Protein AF-A0A412RR37-F1 (afdb_monomer)

Sequence (160 aa):
MDLGYYVLYLHHGFGNKRIVRLERTINEYLERAQDENEMKTETLAELLKVRYGIDAQKEINLIPMQQLIRIYQRNNPLTINDTRQLLNDTAYSYTVLACTALKLMFKLSVKEIKEFIAEFRDLIDTLYKFNQFGLTLPKVAQCLADEVNYVDERYIKVID

Solvent-accessible surface area (backbone atoms only — not comparable to full-atom values): 8995 Å² total; per-residue (Å²): 114,70,66,55,55,49,43,36,34,77,76,66,71,41,45,37,75,54,47,56,49,49,52,51,51,40,48,54,39,54,52,35,33,71,76,66,73,39,70,35,65,68,59,47,37,48,48,33,32,76,77,59,72,42,54,56,69,65,56,51,71,70,43,67,57,73,59,54,38,61,62,53,50,76,82,41,94,61,52,76,65,59,41,45,50,54,50,51,55,50,52,46,49,49,50,34,42,50,52,47,42,40,42,73,74,69,58,48,51,67,65,58,51,52,48,52,56,50,52,45,44,50,49,55,55,50,37,51,77,66,72,36,48,84,62,43,54,58,50,50,51,48,47,35,34,72,77,30,70,41,79,58,77,83,58,59,75,74,78,113

Mean predicted aligned error: 6.24 Å

Foldseek 3Di:
DLLLVLLCVPPVVDFQVNSVVLVVQLVVLVVCCPPVVPNPLVVLQCCCCVVPVDNLLVLLVLAPLVLVLVLVVVPDPDDSVVSSVVVSVVSSSCLSSSLSCCCPPVVDHSVVSVVSSVVSSVVSVVCSVVVCSVVVVVVSQVCCCPVRVDHDPVCVVVVD

Structure (mmCIF, N/CA/C/O backbone):
data_AF-A0A412RR37-F1
#
_entry.id   AF-A0A412RR37-F1
#
loop_
_atom_site.group_PDB
_atom_site.id
_atom_site.type_symbol
_atom_site.label_atom_id
_atom_site.label_alt_id
_atom_site.label_comp_id
_atom_site.label_asym_id
_atom_site.label_entity_id
_atom_site.label_seq_id
_atom_site.pdbx_PDB_ins_code
_atom_site.Cartn_x
_atom_site.Cartn_y
_atom_site.Cartn_z
_atom_site.occupancy
_atom_site.B_iso_or_equiv
_atom_site.auth_seq_id
_atom_site.auth_comp_id
_atom_site.auth_asym_id
_atom_site.auth_atom_id
_atom_site.pdbx_PDB_model_num
ATOM 1 N N . MET A 1 1 ? 2.622 3.853 -5.100 1.00 62.25 1 MET A N 1
ATOM 2 C CA . MET A 1 1 ? 3.331 2.622 -5.507 1.00 62.25 1 MET A CA 1
ATOM 3 C C . MET A 1 1 ? 2.370 1.821 -6.364 1.00 62.25 1 MET A C 1
ATOM 5 O O . MET A 1 1 ? 1.377 1.328 -5.847 1.00 62.25 1 MET A O 1
ATOM 9 N N . ASP A 1 2 ? 2.619 1.753 -7.664 1.00 77.19 2 ASP A N 1
ATOM 10 C CA . ASP A 1 2 ? 1.606 1.378 -8.667 1.00 77.19 2 ASP A CA 1
ATOM 11 C C . ASP A 1 2 ? 1.163 -0.090 -8.569 1.00 77.19 2 ASP A C 1
ATOM 13 O O . ASP A 1 2 ? 0.017 -0.434 -8.848 1.00 77.19 2 ASP A O 1
ATOM 17 N N . LEU A 1 3 ? 2.034 -0.943 -8.024 1.00 85.44 3 LEU A N 1
ATOM 18 C CA . LEU A 1 3 ? 1.714 -2.328 -7.672 1.00 85.44 3 LEU A CA 1
ATOM 19 C C . LEU A 1 3 ? 0.558 -2.441 -6.663 1.00 85.44 3 LEU A C 1
ATOM 21 O O . LEU A 1 3 ? -0.251 -3.355 -6.771 1.00 85.44 3 LEU A O 1
ATOM 25 N N . GLY A 1 4 ? 0.444 -1.516 -5.703 1.00 89.50 4 GLY A N 1
ATOM 26 C CA . GLY A 1 4 ? -0.662 -1.530 -4.740 1.00 89.50 4 GLY A CA 1
ATOM 27 C C . GLY A 1 4 ? -2.001 -1.189 -5.395 1.00 89.50 4 GLY A C 1
ATOM 28 O O . GLY A 1 4 ? -3.012 -1.827 -5.112 1.00 89.50 4 GLY A O 1
ATOM 29 N N . TYR A 1 5 ? -2.010 -0.243 -6.336 1.00 92.12 5 TYR A N 1
ATOM 30 C CA . TYR A 1 5 ? -3.209 0.075 -7.117 1.00 92.12 5 TYR A CA 1
ATOM 31 C C . TYR A 1 5 ? -3.632 -1.090 -8.010 1.00 92.12 5 TYR A C 1
ATOM 33 O O . TYR A 1 5 ? -4.822 -1.375 -8.120 1.00 92.12 5 TYR A O 1
ATOM 41 N N . TYR A 1 6 ? -2.664 -1.815 -8.569 1.00 90.94 6 TYR A N 1
ATOM 42 C CA . TYR A 1 6 ? -2.923 -3.022 -9.345 1.00 90.94 6 TYR A CA 1
ATOM 43 C C . TYR A 1 6 ? -3.561 -4.144 -8.517 1.00 90.94 6 TYR A C 1
ATOM 45 O O . TYR A 1 6 ? -4.545 -4.734 -8.955 1.00 90.94 6 TYR A O 1
ATOM 53 N N . VAL A 1 7 ? -3.077 -4.393 -7.295 1.00 93.69 7 VAL A N 1
ATOM 54 C CA . VAL A 1 7 ? -3.705 -5.359 -6.370 1.00 93.69 7 VAL A CA 1
ATOM 55 C C . VAL A 1 7 ? -5.142 -4.948 -6.049 1.00 93.69 7 VAL A C 1
ATOM 57 O O . VAL A 1 7 ? -6.059 -5.758 -6.149 1.00 93.69 7 VAL A O 1
ATOM 60 N N . LEU A 1 8 ? -5.367 -3.671 -5.727 1.00 95.00 8 LEU A N 1
ATOM 61 C CA . LEU A 1 8 ? -6.707 -3.157 -5.438 1.00 95.00 8 LEU A CA 1
ATOM 62 C C . LEU A 1 8 ? -7.658 -3.294 -6.632 1.00 95.00 8 LEU A C 1
ATOM 64 O O . LEU A 1 8 ? -8.840 -3.597 -6.445 1.00 95.00 8 LEU A O 1
ATOM 68 N N . TYR A 1 9 ? -7.157 -3.078 -7.847 1.00 93.69 9 TYR A N 1
ATOM 69 C CA . TYR A 1 9 ? -7.915 -3.303 -9.069 1.00 93.69 9 TYR A CA 1
ATOM 70 C C . TYR A 1 9 ? -8.304 -4.779 -9.215 1.00 93.69 9 TYR A C 1
ATOM 72 O O . TYR A 1 9 ? -9.495 -5.088 -9.288 1.00 93.69 9 TYR A O 1
ATOM 80 N N . LEU A 1 10 ? -7.318 -5.679 -9.194 1.00 92.31 10 LEU A N 1
ATOM 81 C CA . LEU A 1 10 ? -7.520 -7.103 -9.458 1.00 92.31 10 LEU A CA 1
ATOM 82 C C . LEU A 1 10 ? -8.369 -7.810 -8.398 1.00 92.31 10 LEU A C 1
ATOM 84 O O . LEU A 1 10 ? -9.214 -8.635 -8.742 1.00 92.31 10 LEU A O 1
ATOM 88 N N . HIS A 1 11 ? -8.136 -7.509 -7.122 1.00 93.56 11 HIS A N 1
ATOM 89 C CA . HIS A 1 11 ? -8.638 -8.327 -6.015 1.00 93.56 11 HIS A CA 1
ATOM 90 C C . HIS A 1 11 ? -9.702 -7.628 -5.166 1.00 93.56 11 HIS A C 1
ATOM 92 O O . HIS A 1 11 ? -10.503 -8.291 -4.512 1.00 93.56 11 HIS A O 1
ATOM 98 N N . HIS A 1 12 ? -9.784 -6.295 -5.225 1.00 93.88 12 HIS A N 1
ATOM 99 C CA . HIS A 1 12 ? -10.710 -5.513 -4.397 1.00 93.88 12 HIS A CA 1
ATOM 100 C C . HIS A 1 12 ? -11.728 -4.689 -5.205 1.00 93.88 12 HIS A C 1
ATOM 102 O O . HIS A 1 12 ? -12.509 -3.922 -4.631 1.00 93.88 12 HIS A O 1
ATOM 108 N N . GLY A 1 13 ? -11.746 -4.827 -6.536 1.00 91.38 13 GLY A N 1
ATOM 109 C CA . GLY A 1 13 ? -12.718 -4.165 -7.410 1.00 91.38 13 GLY A CA 1
ATOM 110 C C . GLY A 1 13 ? -12.573 -2.640 -7.453 1.00 91.38 13 GLY A C 1
ATOM 111 O O . GLY A 1 13 ? -13.558 -1.913 -7.633 1.00 91.38 13 GLY A O 1
ATOM 112 N N . PHE A 1 14 ? -11.364 -2.118 -7.234 1.00 94.19 14 PHE A N 1
ATOM 113 C CA . PHE A 1 14 ? -11.099 -0.689 -7.372 1.00 94.19 14 PHE A CA 1
ATOM 114 C C . PHE A 1 14 ? -10.989 -0.316 -8.854 1.00 94.19 14 PHE A C 1
ATOM 116 O O . PHE A 1 14 ? -9.971 -0.548 -9.491 1.00 94.19 14 PHE A O 1
ATOM 123 N N . GLY A 1 15 ? -12.033 0.313 -9.396 1.00 91.31 15 GLY A N 1
ATOM 124 C CA . GLY A 1 15 ? -11.955 1.006 -10.688 1.00 91.31 15 GLY A CA 1
ATOM 125 C C . GLY A 1 15 ? -11.362 2.418 -10.572 1.00 91.31 15 GLY A C 1
ATOM 126 O O . GLY A 1 15 ? -11.140 2.915 -9.463 1.00 91.31 15 GLY A O 1
ATOM 127 N N . ASN A 1 16 ? -11.213 3.105 -11.715 1.00 90.50 16 ASN A N 1
ATOM 128 C CA . ASN A 1 16 ? -10.559 4.420 -11.851 1.00 90.50 16 ASN A CA 1
ATOM 129 C C . ASN A 1 16 ? -10.841 5.392 -10.696 1.00 90.50 16 ASN A C 1
ATOM 131 O O . ASN A 1 16 ? -9.958 5.817 -9.956 1.00 90.50 16 ASN A O 1
ATOM 135 N N . LYS A 1 17 ? -12.131 5.694 -10.492 1.00 92.25 17 LYS A N 1
ATOM 136 C CA . LYS A 1 17 ? -12.589 6.705 -9.530 1.00 92.25 17 LYS A CA 1
ATOM 137 C C . LYS A 1 17 ? -12.129 6.410 -8.104 1.00 92.25 17 LYS A C 1
ATOM 139 O O . LYS A 1 17 ? -11.934 7.340 -7.328 1.00 92.25 17 LYS A O 1
ATOM 144 N N . ARG A 1 18 ? -12.007 5.131 -7.734 1.00 94.81 18 ARG A N 1
ATOM 145 C CA . ARG A 1 18 ? -11.542 4.730 -6.402 1.00 94.81 18 ARG A CA 1
ATOM 146 C C . ARG A 1 18 ? -10.023 4.814 -6.297 1.00 94.81 18 ARG A C 1
ATOM 148 O O . ARG A 1 18 ? -9.552 5.275 -5.265 1.00 94.81 18 ARG A O 1
ATOM 155 N N . ILE A 1 19 ? -9.288 4.442 -7.345 1.00 93.88 19 ILE A N 1
ATOM 156 C CA . ILE A 1 19 ? -7.821 4.547 -7.386 1.00 93.88 19 ILE A CA 1
ATOM 157 C C . ILE A 1 19 ? -7.385 6.014 -7.325 1.00 93.88 19 ILE A C 1
ATOM 159 O O . ILE A 1 19 ? -6.660 6.381 -6.407 1.00 93.88 19 ILE A O 1
ATOM 163 N N . VAL A 1 20 ? -7.916 6.876 -8.197 1.00 91.50 20 VAL A N 1
ATOM 164 C CA . VAL A 1 20 ? -7.609 8.321 -8.198 1.00 91.50 20 VAL A CA 1
ATOM 165 C C . VAL A 1 20 ? -7.968 8.965 -6.861 1.00 91.50 20 VAL A C 1
ATOM 167 O O . VAL A 1 20 ? -7.234 9.793 -6.329 1.00 91.50 20 VAL A O 1
ATOM 170 N N . ARG A 1 21 ? -9.098 8.568 -6.263 1.00 94.50 21 ARG A N 1
ATOM 171 C CA . ARG A 1 21 ? -9.477 9.067 -4.939 1.00 94.50 21 ARG A CA 1
ATOM 172 C C . ARG A 1 21 ? -8.513 8.599 -3.849 1.00 94.50 21 ARG A C 1
ATOM 174 O O . ARG A 1 21 ? -8.235 9.377 -2.945 1.00 94.50 21 ARG A O 1
ATOM 181 N N . LEU A 1 22 ? -8.040 7.354 -3.908 1.00 94.75 22 LEU A N 1
ATOM 182 C CA . LEU A 1 22 ? -7.064 6.827 -2.957 1.00 94.75 22 LEU A CA 1
ATOM 183 C C . LEU A 1 22 ? -5.744 7.587 -3.064 1.00 94.75 22 LEU A C 1
ATOM 185 O O . LEU A 1 22 ? -5.231 8.033 -2.043 1.00 94.75 22 LEU A O 1
ATOM 189 N N . GLU A 1 23 ? -5.239 7.774 -4.280 1.00 91.94 23 GLU A N 1
ATOM 190 C CA . GLU A 1 23 ? -4.025 8.546 -4.536 1.00 91.94 23 GLU A CA 1
ATOM 191 C C . GLU A 1 23 ? -4.147 9.975 -4.002 1.00 91.94 23 GLU A C 1
ATOM 193 O O . GLU A 1 23 ? -3.302 10.415 -3.225 1.00 91.94 23 GLU A O 1
ATOM 198 N N . ARG A 1 24 ? -5.249 10.666 -4.320 1.00 92.50 24 ARG A N 1
ATOM 199 C CA . ARG A 1 24 ? -5.490 12.021 -3.815 1.00 92.50 24 ARG A CA 1
ATOM 200 C C . ARG A 1 24 ? -5.510 12.068 -2.289 1.00 92.50 24 ARG A C 1
ATOM 202 O 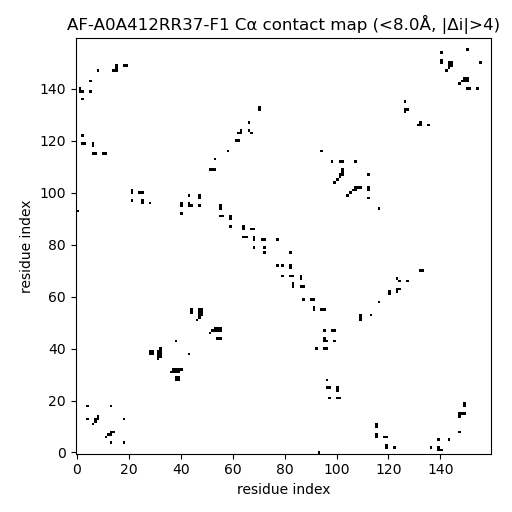O . ARG A 1 24 ? -4.894 12.945 -1.707 1.00 92.50 24 ARG A O 1
ATOM 209 N N . THR A 1 25 ? -6.169 11.112 -1.634 1.00 93.75 25 THR A N 1
ATOM 210 C CA . THR A 1 25 ? -6.180 11.033 -0.165 1.00 93.75 25 THR A CA 1
ATOM 211 C C . THR A 1 25 ? -4.785 10.782 0.414 1.00 93.75 25 THR A C 1
ATOM 213 O O . THR A 1 25 ? -4.449 11.362 1.441 1.00 93.75 25 THR A O 1
ATOM 216 N N . ILE A 1 26 ? -3.967 9.940 -0.220 1.00 92.38 26 ILE A N 1
ATOM 217 C CA . ILE A 1 26 ? -2.580 9.716 0.212 1.00 92.38 26 ILE A CA 1
ATOM 218 C C . ILE A 1 26 ? -1.770 11.015 0.092 1.00 92.38 26 ILE A C 1
ATOM 220 O O . ILE A 1 26 ? -1.051 11.358 1.028 1.00 92.38 26 ILE A O 1
ATOM 224 N N . ASN A 1 27 ? -1.925 11.758 -1.006 1.00 90.44 27 ASN A N 1
ATOM 225 C CA . ASN A 1 27 ? -1.252 13.044 -1.202 1.00 90.44 27 ASN A CA 1
ATOM 226 C C . ASN A 1 27 ? -1.722 14.095 -0.186 1.00 90.44 27 ASN A C 1
ATOM 228 O O . ASN A 1 27 ? -0.888 14.742 0.434 1.00 90.44 27 ASN A O 1
ATOM 232 N N . GLU A 1 28 ? -3.029 14.180 0.085 1.00 90.31 28 GLU A N 1
ATOM 233 C CA . GLU A 1 28 ? -3.590 15.053 1.129 1.00 90.31 28 GLU A CA 1
ATOM 234 C C . GLU A 1 28 ? -2.982 14.744 2.515 1.00 90.31 28 GLU A C 1
ATOM 236 O O . GLU A 1 28 ? -2.720 15.657 3.296 1.00 90.31 28 GLU A O 1
ATOM 241 N N . TYR A 1 29 ? -2.734 13.469 2.844 1.00 90.19 29 TYR A N 1
ATOM 242 C CA . TYR A 1 29 ? -2.058 13.099 4.095 1.00 90.19 29 TYR A CA 1
ATOM 243 C C . TYR A 1 29 ? -0.586 13.523 4.114 1.00 90.19 29 TYR A C 1
ATOM 245 O O . TYR A 1 29 ? -0.101 13.974 5.150 1.00 90.19 29 TYR A O 1
ATOM 253 N N . LEU A 1 30 ? 0.119 13.395 2.986 1.00 86.94 30 LEU A N 1
ATOM 254 C CA . LEU A 1 30 ? 1.515 13.823 2.861 1.00 86.94 30 LEU A CA 1
ATOM 255 C C . LEU A 1 30 ? 1.663 15.344 2.985 1.00 86.94 30 LEU A C 1
ATOM 257 O O . LEU A 1 30 ? 2.556 15.799 3.694 1.00 86.94 30 LEU A O 1
ATOM 261 N N . GLU A 1 31 ? 0.781 16.114 2.347 1.00 87.56 31 GLU A N 1
ATOM 262 C CA . GLU A 1 31 ? 0.762 17.582 2.417 1.00 87.56 31 GLU A CA 1
ATOM 263 C C . GLU A 1 31 ? 0.515 18.061 3.855 1.00 87.56 31 GLU A C 1
ATOM 265 O O . GLU A 1 31 ? 1.293 18.841 4.402 1.00 87.56 31 GLU A O 1
ATOM 270 N N . ARG A 1 32 ? -0.492 17.506 4.540 1.00 83.50 32 ARG A N 1
ATOM 271 C CA . ARG A 1 32 ? -0.789 17.867 5.940 1.00 83.50 32 ARG A CA 1
ATOM 272 C C . ARG A 1 32 ? 0.330 17.509 6.912 1.00 83.50 32 ARG A C 1
ATOM 274 O O . ARG A 1 32 ? 0.575 18.251 7.863 1.00 83.50 32 ARG A O 1
ATOM 281 N N . ALA A 1 33 ? 1.032 16.403 6.665 1.00 83.06 33 ALA A N 1
ATOM 282 C CA . ALA A 1 33 ? 2.192 16.025 7.465 1.00 83.06 33 ALA A CA 1
ATOM 283 C C . ALA A 1 33 ? 3.342 17.040 7.353 1.00 83.06 33 ALA A C 1
ATOM 285 O O . ALA A 1 33 ? 4.111 17.177 8.308 1.00 83.06 33 ALA A O 1
ATOM 286 N N . GLN A 1 34 ? 3.451 17.747 6.223 1.00 77.12 34 GLN A N 1
ATOM 287 C CA . GLN A 1 34 ? 4.457 18.787 5.994 1.00 77.12 34 GLN A CA 1
ATOM 288 C C . GLN A 1 34 ? 4.034 20.142 6.569 1.00 77.12 34 GLN A C 1
ATOM 290 O O . GLN A 1 34 ? 4.835 20.778 7.253 1.00 77.12 34 GLN A O 1
ATOM 295 N N . ASP A 1 35 ? 2.785 20.550 6.342 1.00 73.12 35 ASP A N 1
ATOM 296 C CA . ASP A 1 35 ? 2.335 21.918 6.626 1.00 73.12 35 ASP A CA 1
ATOM 297 C C . ASP A 1 35 ? 1.773 22.102 8.042 1.00 73.12 35 ASP A C 1
ATOM 299 O O . ASP A 1 35 ? 1.981 23.139 8.673 1.00 73.12 35 ASP A O 1
ATOM 303 N N . GLU A 1 36 ? 1.071 21.098 8.571 1.00 62.56 36 GLU A N 1
ATOM 304 C CA . GLU A 1 36 ? 0.270 21.236 9.796 1.00 62.56 36 GLU A CA 1
ATOM 305 C C . GLU A 1 36 ? 0.848 20.440 10.975 1.00 62.56 36 GLU A C 1
ATOM 307 O O . GLU A 1 36 ? 0.344 20.526 12.093 1.00 62.56 36 GLU A O 1
ATOM 312 N N . ASN A 1 37 ? 1.921 19.661 10.760 1.00 64.56 37 ASN A N 1
ATOM 313 C CA . ASN A 1 37 ? 2.481 18.717 11.742 1.00 64.56 37 ASN A CA 1
ATOM 314 C C . ASN A 1 37 ? 1.439 17.677 12.240 1.00 64.56 37 ASN A C 1
ATOM 316 O O . ASN A 1 37 ? 1.681 16.962 13.218 1.00 64.56 37 ASN A O 1
ATOM 320 N N . GLU A 1 38 ? 0.299 17.576 11.549 1.00 62.25 38 GLU A N 1
ATOM 321 C CA . GLU A 1 38 ? -0.805 16.642 11.760 1.00 62.25 38 GLU A CA 1
ATOM 322 C C . GLU A 1 38 ? -0.705 15.462 10.783 1.00 62.25 38 GLU A C 1
ATOM 324 O O . GLU A 1 38 ? -0.027 15.533 9.768 1.00 62.25 38 GLU A O 1
ATOM 329 N N . MET A 1 39 ? -1.367 14.338 11.080 1.00 71.31 39 MET A N 1
ATOM 330 C CA . MET A 1 39 ? -1.373 13.144 10.209 1.00 71.31 39 MET A CA 1
ATOM 331 C C . MET A 1 39 ? 0.013 12.609 9.811 1.00 71.31 39 MET A C 1
ATOM 333 O O . MET A 1 39 ? 0.163 11.954 8.780 1.00 71.31 39 MET A O 1
ATOM 337 N N . LYS A 1 40 ? 1.017 12.812 10.670 1.00 83.50 40 LYS A N 1
ATOM 338 C CA . LYS A 1 40 ? 2.322 12.170 10.513 1.00 83.50 40 LYS A CA 1
ATOM 339 C C . LYS A 1 40 ? 2.178 10.664 10.339 1.00 83.50 40 LYS A C 1
ATOM 341 O O . LYS A 1 40 ? 1.348 10.027 10.998 1.00 83.50 40 LYS A O 1
ATOM 346 N N . THR A 1 41 ? 3.035 10.095 9.498 1.00 85.00 41 THR A N 1
ATOM 347 C CA . THR A 1 41 ? 3.078 8.656 9.232 1.00 85.00 41 THR A CA 1
ATOM 348 C C . THR A 1 41 ? 3.164 7.850 10.529 1.00 85.00 41 THR A C 1
ATOM 350 O O . THR A 1 41 ? 2.481 6.841 10.663 1.00 85.00 41 THR A O 1
ATOM 353 N N . GLU A 1 42 ? 3.917 8.307 11.531 1.00 87.69 42 GLU A N 1
ATOM 354 C CA . GLU A 1 42 ? 4.027 7.639 12.832 1.00 87.69 42 GLU A CA 1
ATOM 355 C C . GLU A 1 42 ? 2.691 7.616 13.585 1.00 87.69 42 GLU A C 1
ATOM 357 O O . GLU A 1 42 ? 2.281 6.567 14.081 1.00 87.69 42 GLU A O 1
ATOM 362 N N . THR A 1 43 ? 1.972 8.740 13.610 1.00 90.25 43 THR A N 1
ATOM 363 C CA . THR A 1 43 ? 0.658 8.851 14.261 1.00 90.25 43 THR A CA 1
ATOM 364 C C . THR A 1 43 ? -0.373 7.945 13.587 1.00 90.25 43 THR A C 1
ATOM 366 O O . THR A 1 43 ? -1.168 7.276 14.252 1.00 90.25 43 THR A O 1
ATOM 369 N N . LEU A 1 44 ? -0.361 7.886 12.254 1.00 92.00 44 LEU A N 1
ATOM 370 C CA . LEU A 1 44 ? -1.250 7.011 11.489 1.00 92.00 44 LEU A CA 1
ATOM 371 C C . LEU A 1 44 ? -0.885 5.530 11.663 1.00 92.00 44 LEU A C 1
ATOM 373 O O . LEU A 1 44 ? -1.774 4.681 11.763 1.00 92.00 44 LEU A O 1
ATOM 377 N N . ALA A 1 45 ? 0.405 5.211 11.765 1.00 92.75 45 ALA A N 1
ATOM 378 C CA . ALA A 1 45 ? 0.870 3.861 12.058 1.00 92.75 45 ALA A CA 1
ATOM 379 C C . ALA A 1 45 ? 0.430 3.404 13.457 1.00 92.75 45 ALA A C 1
ATOM 381 O O . ALA A 1 45 ? -0.059 2.282 13.616 1.00 92.75 45 ALA A O 1
ATOM 382 N N . GLU A 1 46 ? 0.532 4.277 14.462 1.00 93.31 46 GLU A N 1
ATOM 383 C CA . GLU A 1 46 ? 0.047 3.995 15.812 1.00 93.31 46 GLU A CA 1
ATOM 384 C C . GLU A 1 46 ? -1.474 3.790 15.828 1.00 93.31 46 GLU A C 1
ATOM 386 O O . GLU A 1 46 ? -1.957 2.813 16.404 1.00 93.31 46 GLU A O 1
ATOM 391 N N . LEU A 1 47 ? -2.233 4.627 15.112 1.00 93.56 47 LEU A N 1
ATOM 392 C CA . LEU A 1 47 ? -3.677 4.454 14.941 1.00 93.56 47 LEU A CA 1
ATOM 393 C C . LEU A 1 47 ? -4.020 3.078 14.345 1.00 93.56 47 LEU A C 1
ATOM 395 O O . LEU A 1 47 ? -4.888 2.379 14.876 1.00 93.56 47 LEU A O 1
ATOM 399 N N . LEU A 1 48 ? -3.354 2.678 13.257 1.00 95.12 48 LEU A N 1
ATOM 400 C CA . LEU A 1 48 ? -3.545 1.370 12.620 1.00 95.12 48 LEU A CA 1
ATOM 401 C C . LEU A 1 48 ? -3.250 0.217 13.581 1.00 95.12 48 LEU A C 1
ATOM 403 O O . LEU A 1 48 ? -4.032 -0.736 13.668 1.00 95.12 48 LEU A O 1
ATOM 407 N N . LYS A 1 49 ? -2.166 0.325 14.347 1.00 96.06 49 LYS A N 1
ATOM 408 C CA . LYS A 1 49 ? -1.733 -0.714 15.278 1.00 96.06 49 LYS A CA 1
ATOM 409 C C . LYS A 1 49 ? -2.663 -0.836 16.479 1.00 96.06 49 LYS A C 1
ATOM 411 O O . LYS A 1 49 ? -3.187 -1.919 16.730 1.00 96.06 49 LYS A O 1
ATOM 416 N N . VAL A 1 50 ? -2.890 0.260 17.199 1.00 95.56 50 VAL A N 1
ATOM 417 C CA . VAL A 1 50 ? -3.626 0.266 18.472 1.00 95.56 50 VAL A CA 1
ATOM 418 C C . VAL A 1 50 ? -5.117 0.048 18.247 1.00 95.56 50 VAL A C 1
ATOM 420 O O . VAL A 1 50 ? -5.743 -0.738 18.955 1.00 95.56 50 VAL A O 1
ATOM 423 N N . ARG A 1 51 ? -5.703 0.721 17.251 1.00 94.19 51 ARG A N 1
ATOM 424 C CA . ARG A 1 51 ? -7.158 0.711 17.054 1.00 94.19 51 ARG A CA 1
ATOM 425 C C . ARG A 1 51 ? -7.631 -0.404 16.132 1.00 94.19 51 ARG A C 1
ATOM 427 O O . ARG A 1 51 ? -8.760 -0.870 16.278 1.00 94.19 51 ARG A O 1
ATOM 434 N N . TYR A 1 52 ? -6.804 -0.806 15.169 1.00 94.06 52 TYR A N 1
ATOM 435 C CA . TYR A 1 52 ? -7.210 -1.741 14.118 1.00 94.06 52 TYR A CA 1
ATOM 436 C C . TYR A 1 52 ? -6.368 -3.021 14.067 1.00 94.06 52 TYR A C 1
ATOM 438 O O . TYR A 1 52 ? -6.688 -3.915 13.285 1.00 94.06 52 TYR A O 1
ATOM 446 N N . GLY A 1 53 ? -5.340 -3.162 14.912 1.00 93.88 53 GLY A N 1
ATOM 447 C CA . GLY A 1 53 ? -4.516 -4.372 14.975 1.00 93.88 53 GLY A CA 1
ATOM 448 C C . GLY A 1 53 ? -3.739 -4.650 13.684 1.00 93.88 53 GLY A C 1
ATOM 449 O O . GLY A 1 53 ? -3.540 -5.820 13.330 1.00 93.88 53 GLY A O 1
ATOM 450 N N . ILE A 1 54 ? -3.364 -3.591 12.958 1.00 93.94 54 ILE A N 1
ATOM 451 C CA . ILE A 1 54 ? -2.558 -3.636 11.732 1.00 93.94 54 ILE A CA 1
ATOM 452 C C . ILE A 1 54 ? -1.188 -3.038 12.059 1.00 93.94 54 ILE A C 1
ATOM 454 O O . ILE A 1 54 ? -1.060 -1.831 12.244 1.00 93.94 54 ILE A O 1
ATOM 458 N N . ASP A 1 55 ? -0.166 -3.888 12.155 1.00 93.69 55 ASP A N 1
ATOM 459 C CA . ASP A 1 55 ? 1.211 -3.464 12.419 1.00 93.69 55 ASP A CA 1
ATOM 460 C C . ASP A 1 55 ? 1.968 -3.343 11.091 1.00 93.69 55 ASP A C 1
ATOM 462 O O . ASP A 1 55 ? 2.491 -4.329 10.573 1.00 93.69 55 ASP A O 1
ATOM 466 N N . ALA A 1 56 ? 1.996 -2.132 10.528 1.00 87.88 56 ALA A N 1
ATOM 467 C CA . ALA A 1 56 ? 2.619 -1.879 9.232 1.00 87.88 56 ALA A CA 1
ATOM 468 C C . ALA A 1 56 ? 4.099 -2.292 9.211 1.00 87.88 56 ALA A C 1
ATOM 470 O O . ALA A 1 56 ? 4.535 -2.923 8.254 1.00 87.88 56 ALA A O 1
ATOM 471 N N . GLN A 1 57 ? 4.862 -2.028 10.279 1.00 88.50 57 GLN A N 1
ATOM 472 C CA . GLN A 1 57 ? 6.278 -2.405 10.328 1.00 88.50 57 GLN A CA 1
ATOM 473 C C . GLN A 1 57 ? 6.456 -3.922 10.269 1.00 88.50 57 GLN A C 1
ATOM 475 O O . GLN A 1 57 ? 7.333 -4.420 9.559 1.00 88.50 57 GLN A O 1
ATOM 480 N N . LYS A 1 58 ? 5.618 -4.669 10.996 1.00 90.31 58 LYS A N 1
ATOM 481 C CA . LYS A 1 58 ? 5.643 -6.132 10.953 1.00 90.31 58 LYS A CA 1
ATOM 482 C C . LYS A 1 58 ? 5.366 -6.651 9.544 1.00 90.31 58 LYS A C 1
ATOM 484 O O . LYS A 1 58 ? 6.052 -7.572 9.117 1.00 90.31 58 LYS A O 1
ATOM 489 N N . GLU A 1 59 ? 4.415 -6.059 8.830 1.00 86.75 59 GLU A N 1
ATOM 490 C CA . GLU A 1 59 ? 4.091 -6.467 7.460 1.00 86.75 59 GLU A CA 1
ATOM 491 C C . GLU A 1 59 ? 5.199 -6.108 6.456 1.00 86.75 59 GLU A C 1
ATOM 493 O O . GLU A 1 59 ? 5.560 -6.934 5.618 1.00 86.75 59 GLU A O 1
ATOM 498 N N . ILE A 1 60 ? 5.810 -4.924 6.576 1.00 83.75 60 ILE A N 1
ATOM 499 C CA . ILE A 1 60 ? 6.946 -4.515 5.731 1.00 83.75 60 ILE A CA 1
ATOM 500 C C . ILE A 1 60 ? 8.151 -5.431 5.920 1.00 83.75 60 ILE A C 1
ATOM 502 O O . ILE A 1 60 ? 8.809 -5.785 4.946 1.00 83.75 60 ILE A O 1
ATOM 506 N N . ASN A 1 61 ? 8.419 -5.880 7.147 1.00 85.19 61 ASN A N 1
ATOM 507 C CA . ASN A 1 61 ? 9.522 -6.803 7.426 1.00 85.19 61 ASN A CA 1
ATOM 508 C C . ASN A 1 61 ? 9.365 -8.167 6.730 1.00 85.19 61 ASN A C 1
ATOM 510 O O . ASN A 1 61 ? 10.332 -8.922 6.641 1.00 85.19 61 ASN A O 1
ATOM 514 N N . LEU A 1 62 ? 8.165 -8.488 6.241 1.00 85.00 62 LEU A N 1
ATOM 515 C CA . LEU A 1 62 ? 7.889 -9.692 5.463 1.00 85.00 62 LEU A CA 1
ATOM 516 C C . LEU A 1 62 ? 8.013 -9.463 3.948 1.00 85.00 62 LEU A C 1
ATOM 518 O O . LEU A 1 62 ? 7.865 -10.415 3.178 1.00 85.00 62 LEU A O 1
ATOM 522 N N . ILE A 1 63 ? 8.266 -8.227 3.502 1.00 79.62 63 ILE A N 1
ATOM 523 C CA . ILE A 1 63 ? 8.609 -7.931 2.110 1.00 79.62 63 ILE A CA 1
ATOM 524 C C . ILE A 1 63 ? 10.034 -8.431 1.861 1.00 79.62 63 ILE A C 1
ATOM 526 O O . ILE A 1 63 ? 10.951 -8.118 2.628 1.00 79.62 63 ILE A O 1
ATOM 530 N N . PRO A 1 64 ? 10.277 -9.165 0.766 1.00 74.50 64 PRO A N 1
ATOM 531 C CA . PRO A 1 64 ? 11.606 -9.660 0.450 1.00 74.50 64 PRO A CA 1
ATOM 532 C 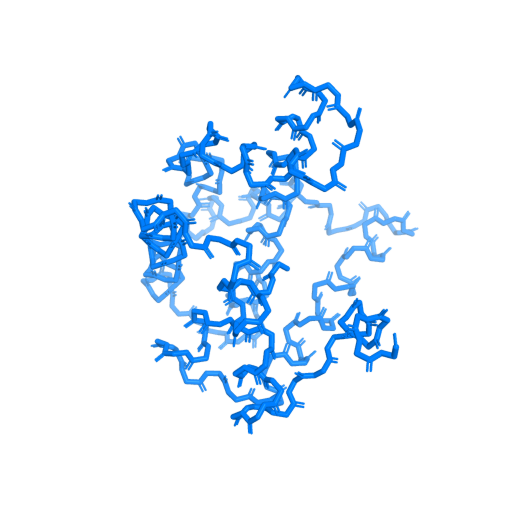C . PRO A 1 64 ? 12.507 -8.521 -0.075 1.00 74.50 64 PRO A C 1
ATOM 534 O O . PRO A 1 64 ? 12.758 -8.372 -1.267 1.00 74.50 64 PRO A O 1
ATOM 537 N N . MET A 1 65 ? 13.036 -7.696 0.832 1.00 75.62 65 MET A N 1
ATOM 538 C CA . MET A 1 65 ? 13.719 -6.432 0.514 1.00 75.62 65 MET A CA 1
ATOM 539 C C . MET A 1 65 ? 14.950 -6.588 -0.394 1.00 75.62 65 MET A C 1
ATOM 541 O O . MET A 1 65 ? 15.235 -5.724 -1.217 1.00 75.62 65 MET A O 1
ATOM 545 N N . GLN A 1 66 ? 15.670 -7.712 -0.310 1.00 73.69 66 GLN A N 1
ATOM 546 C CA . GLN A 1 66 ? 16.783 -7.997 -1.228 1.00 73.69 66 GLN A CA 1
ATOM 547 C C . GLN A 1 66 ? 16.328 -8.113 -2.686 1.00 73.69 66 GLN A C 1
ATOM 549 O O . GLN A 1 66 ? 17.056 -7.714 -3.595 1.00 73.69 66 GLN A O 1
ATOM 554 N N . GLN A 1 67 ? 15.129 -8.652 -2.902 1.00 70.56 67 GLN A N 1
ATOM 555 C CA . GLN A 1 67 ? 14.510 -8.735 -4.215 1.00 70.56 67 GLN A CA 1
ATOM 556 C C . GLN A 1 67 ? 14.166 -7.327 -4.697 1.00 70.56 67 GLN A C 1
ATOM 558 O O . GLN A 1 67 ? 14.554 -6.952 -5.799 1.00 70.56 67 GLN A O 1
ATOM 563 N N . LEU A 1 68 ? 13.552 -6.522 -3.821 1.00 68.31 68 LEU A N 1
ATOM 564 C CA . LEU A 1 68 ? 13.151 -5.146 -4.109 1.00 68.31 68 LEU A CA 1
ATOM 565 C C . LEU A 1 68 ? 14.335 -4.250 -4.520 1.00 68.31 68 LEU A C 1
ATOM 567 O O . LEU A 1 68 ? 14.262 -3.524 -5.509 1.00 68.31 68 LEU A O 1
ATOM 571 N N . ILE A 1 69 ? 15.460 -4.360 -3.808 1.00 74.62 69 ILE A N 1
ATOM 572 C CA . ILE A 1 69 ? 16.694 -3.618 -4.108 1.00 74.62 69 ILE A CA 1
ATOM 573 C C . ILE A 1 69 ? 17.212 -3.953 -5.509 1.00 74.62 69 ILE A C 1
ATOM 575 O O . ILE A 1 69 ? 17.539 -3.047 -6.271 1.00 74.62 69 ILE A O 1
ATOM 579 N N . ARG A 1 70 ? 17.253 -5.241 -5.883 1.00 69.12 70 ARG A N 1
ATOM 580 C CA . ARG A 1 70 ? 17.743 -5.665 -7.208 1.00 69.12 70 ARG A CA 1
ATOM 581 C C . ARG A 1 70 ? 16.915 -5.090 -8.357 1.00 69.12 70 ARG A C 1
ATOM 583 O O . ARG A 1 70 ? 17.461 -4.854 -9.431 1.00 69.12 70 ARG A O 1
ATOM 590 N N . ILE A 1 71 ? 15.622 -4.857 -8.139 1.00 65.75 71 ILE A N 1
ATOM 591 C CA . ILE A 1 71 ? 14.748 -4.192 -9.115 1.00 65.75 71 ILE A CA 1
ATOM 592 C C . ILE A 1 71 ? 15.167 -2.737 -9.278 1.00 65.75 71 ILE A C 1
ATOM 594 O O . ILE A 1 71 ? 15.358 -2.263 -10.394 1.00 65.75 71 ILE A O 1
ATOM 598 N N . TYR A 1 72 ? 15.297 -2.037 -8.153 1.00 66.62 72 TYR A N 1
ATOM 599 C CA . TYR A 1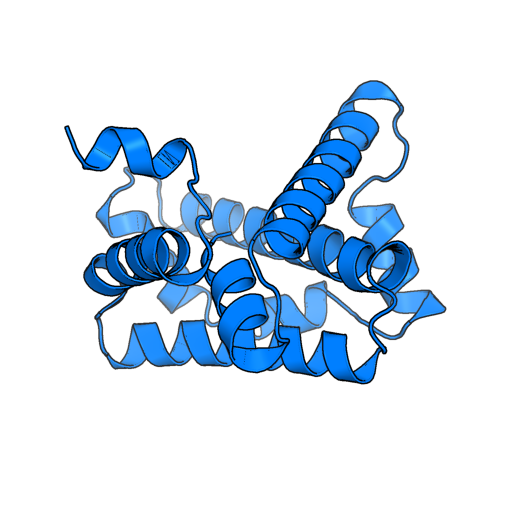 72 ? 15.457 -0.590 -8.129 1.00 66.62 72 TYR A CA 1
ATOM 600 C C . TYR A 1 72 ? 16.843 -0.154 -8.616 1.00 66.62 72 TYR A C 1
ATOM 602 O O . TYR A 1 72 ? 16.965 0.804 -9.375 1.00 66.62 72 TYR A O 1
ATOM 610 N N . GLN A 1 73 ? 17.886 -0.912 -8.269 1.00 68.62 73 GLN A N 1
ATOM 611 C CA . GLN A 1 73 ? 19.257 -0.630 -8.701 1.00 68.62 73 GLN A CA 1
ATOM 612 C C . GLN A 1 73 ? 19.483 -0.782 -10.206 1.00 68.62 73 GLN A C 1
ATOM 614 O O . GLN A 1 73 ? 20.451 -0.240 -10.728 1.00 68.62 73 GLN A O 1
ATOM 619 N N . ARG A 1 74 ? 18.605 -1.489 -10.931 1.00 63.50 74 ARG A N 1
ATOM 620 C CA . ARG A 1 74 ? 18.773 -1.682 -12.378 1.00 63.50 74 ARG A CA 1
ATOM 621 C C . ARG A 1 74 ? 18.725 -0.361 -13.156 1.00 63.50 74 ARG A C 1
ATOM 623 O O . ARG A 1 74 ? 19.330 -0.278 -14.217 1.00 63.50 74 ARG A O 1
ATOM 630 N N . ASN A 1 75 ? 18.061 0.654 -12.596 1.00 57.66 75 ASN A N 1
ATOM 631 C CA . ASN A 1 75 ? 17.856 1.965 -13.212 1.00 57.66 75 ASN A CA 1
ATOM 632 C C . ASN A 1 75 ? 18.286 3.133 -12.302 1.00 57.66 75 ASN A C 1
ATOM 634 O O . ASN A 1 75 ? 17.885 4.267 -12.552 1.00 57.66 75 ASN A O 1
ATOM 638 N N . ASN A 1 76 ? 19.044 2.886 -11.224 1.00 60.62 76 ASN A N 1
ATOM 639 C CA . ASN A 1 76 ? 19.335 3.915 -10.223 1.00 60.62 76 ASN A CA 1
ATOM 640 C C . ASN A 1 76 ? 20.794 3.842 -9.719 1.00 60.62 76 ASN A C 1
ATOM 642 O O . ASN A 1 76 ? 21.230 2.759 -9.328 1.00 60.62 76 ASN A O 1
ATOM 646 N N . PRO A 1 77 ? 21.551 4.961 -9.700 1.00 66.69 77 PRO A N 1
ATOM 647 C CA . PRO A 1 77 ? 22.968 4.980 -9.309 1.00 66.69 77 PRO A CA 1
ATOM 648 C C . PRO A 1 77 ? 23.234 4.896 -7.793 1.00 66.69 77 PRO A C 1
ATOM 650 O O . PRO A 1 77 ? 24.388 4.982 -7.375 1.00 66.69 77 PRO A O 1
ATOM 653 N N . LEU A 1 78 ? 22.202 4.759 -6.956 1.00 72.75 78 LEU A N 1
ATOM 654 C CA . LEU A 1 78 ? 22.353 4.691 -5.499 1.00 72.75 78 LEU A CA 1
ATOM 655 C C . LEU A 1 78 ? 23.099 3.432 -5.023 1.00 72.75 78 LEU A C 1
ATOM 657 O O . LEU A 1 78 ? 23.003 2.345 -5.606 1.00 72.75 78 LEU A O 1
ATOM 661 N N . THR A 1 79 ? 23.790 3.555 -3.884 1.00 79.19 79 THR A N 1
ATOM 662 C CA . THR A 1 79 ? 24.416 2.400 -3.227 1.00 79.19 79 THR A CA 1
ATOM 663 C C . THR A 1 79 ? 23.354 1.394 -2.764 1.00 79.19 79 THR A C 1
ATOM 665 O O . THR A 1 79 ? 22.178 1.727 -2.595 1.00 79.19 79 THR A O 1
ATOM 668 N N . ILE A 1 80 ? 23.754 0.138 -2.529 1.00 77.25 80 ILE A N 1
ATOM 669 C CA . ILE A 1 80 ? 22.843 -0.913 -2.028 1.00 77.25 80 ILE A CA 1
ATOM 670 C C . ILE A 1 80 ? 22.180 -0.492 -0.710 1.00 77.25 80 ILE A C 1
ATOM 672 O O . ILE A 1 80 ? 21.008 -0.796 -0.484 1.00 77.25 80 ILE A O 1
ATOM 676 N N . ASN A 1 81 ? 22.927 0.182 0.166 1.00 77.62 81 ASN A N 1
ATOM 677 C CA . ASN A 1 81 ? 22.434 0.572 1.483 1.00 77.62 81 ASN A CA 1
ATOM 678 C C . ASN A 1 81 ? 21.456 1.745 1.391 1.00 77.62 81 ASN A C 1
ATOM 680 O O . ASN A 1 81 ? 20.376 1.647 1.969 1.00 77.62 81 ASN A O 1
ATOM 684 N N . ASP A 1 82 ? 21.765 2.766 0.589 1.00 79.88 82 ASP A N 1
ATOM 685 C CA . ASP A 1 82 ? 20.857 3.902 0.377 1.00 79.88 82 ASP A CA 1
ATOM 686 C C . ASP A 1 82 ? 19.576 3.450 -0.330 1.00 79.88 82 ASP A C 1
ATOM 688 O O . ASP A 1 82 ? 18.473 3.833 0.051 1.00 79.88 82 ASP A O 1
ATOM 692 N N . THR A 1 83 ? 19.704 2.545 -1.307 1.00 77.81 83 THR A N 1
ATOM 693 C CA . THR A 1 83 ? 18.554 1.936 -1.987 1.00 77.81 83 THR A CA 1
ATOM 694 C C . THR A 1 83 ? 17.681 1.158 -1.006 1.00 77.81 83 THR A C 1
ATOM 696 O O . THR A 1 83 ? 16.460 1.274 -1.037 1.00 77.81 83 THR A O 1
ATOM 699 N N . ARG A 1 84 ? 18.288 0.365 -0.113 1.00 80.12 84 ARG A N 1
ATOM 700 C CA . ARG A 1 84 ? 17.550 -0.390 0.909 1.00 80.12 84 ARG A CA 1
ATOM 701 C C . ARG A 1 84 ? 16.774 0.538 1.834 1.00 80.12 84 ARG A C 1
ATOM 703 O O . ARG A 1 84 ? 15.615 0.255 2.120 1.00 80.12 84 ARG A O 1
ATOM 710 N N . GLN A 1 85 ? 17.420 1.593 2.319 1.00 82.12 85 GLN A N 1
ATOM 711 C CA . GLN A 1 85 ? 16.799 2.546 3.229 1.00 82.12 85 GLN A CA 1
ATOM 712 C C . GLN A 1 85 ? 15.634 3.262 2.544 1.00 82.12 85 GLN A C 1
ATOM 714 O O . GLN A 1 85 ? 14.508 3.172 3.023 1.00 82.12 85 GLN A O 1
ATOM 719 N N . LEU A 1 86 ? 15.868 3.827 1.357 1.00 82.25 86 LEU A N 1
ATOM 720 C CA . LEU A 1 86 ? 14.837 4.500 0.569 1.00 82.25 86 LEU A CA 1
ATOM 721 C C . LEU A 1 86 ? 13.619 3.603 0.314 1.00 82.25 86 LEU A C 1
ATOM 723 O O . LEU A 1 86 ? 12.477 4.041 0.454 1.00 82.25 86 LEU A O 1
ATOM 727 N N . LEU A 1 87 ? 13.850 2.346 -0.067 1.00 81.00 87 LEU A N 1
ATOM 728 C CA . LEU A 1 87 ? 12.781 1.394 -0.356 1.00 81.00 87 LEU A CA 1
ATOM 729 C C . LEU A 1 87 ? 11.998 0.989 0.893 1.00 81.00 87 LEU A C 1
ATOM 731 O O . LEU A 1 87 ? 10.774 0.896 0.821 1.00 81.00 87 LEU A O 1
ATOM 735 N N . ASN A 1 88 ? 12.676 0.772 2.021 1.00 82.75 88 ASN A N 1
ATOM 736 C CA . ASN A 1 88 ? 12.019 0.518 3.301 1.00 82.75 88 ASN A CA 1
ATOM 737 C C . ASN A 1 88 ? 11.131 1.698 3.703 1.00 82.75 88 ASN A C 1
ATOM 739 O O . ASN A 1 88 ? 9.947 1.498 3.973 1.00 82.75 88 ASN A O 1
ATOM 743 N N . ASP A 1 89 ? 11.677 2.913 3.674 1.00 83.94 89 ASP A N 1
ATOM 744 C CA . ASP A 1 89 ? 10.971 4.130 4.081 1.00 83.94 89 ASP A CA 1
ATOM 745 C C . ASP A 1 89 ? 9.767 4.397 3.168 1.00 83.94 89 ASP A C 1
ATOM 747 O O . ASP A 1 89 ? 8.666 4.705 3.635 1.00 83.94 89 ASP A O 1
ATOM 751 N N . THR A 1 90 ? 9.941 4.190 1.858 1.00 83.75 90 THR A N 1
ATOM 752 C CA . THR A 1 90 ? 8.869 4.329 0.863 1.00 83.75 90 THR A CA 1
ATOM 753 C C . THR A 1 90 ? 7.783 3.273 1.052 1.00 83.75 90 THR A C 1
ATOM 755 O O . THR A 1 90 ? 6.595 3.600 1.028 1.00 83.75 90 THR A O 1
ATOM 758 N N . ALA A 1 91 ? 8.158 2.004 1.239 1.00 85.12 91 ALA A N 1
ATOM 759 C CA . ALA A 1 91 ? 7.200 0.917 1.405 1.00 85.12 91 ALA A CA 1
ATOM 760 C C . ALA A 1 91 ? 6.406 1.068 2.706 1.00 85.12 91 ALA A C 1
ATOM 762 O O . ALA A 1 91 ? 5.181 0.917 2.696 1.00 85.12 91 ALA A O 1
ATOM 763 N N . TYR A 1 92 ? 7.084 1.428 3.797 1.00 89.25 92 TYR A N 1
ATOM 764 C CA . TYR A 1 92 ? 6.462 1.721 5.082 1.00 89.25 92 TYR A CA 1
ATOM 765 C C . TYR A 1 92 ? 5.476 2.881 4.978 1.00 89.25 92 TYR A C 1
ATOM 767 O O . TYR A 1 92 ? 4.296 2.708 5.292 1.00 89.25 92 TYR A O 1
ATOM 775 N N . SER A 1 93 ? 5.925 4.025 4.453 1.00 89.00 93 SER A N 1
ATOM 776 C CA . SER A 1 93 ? 5.083 5.215 4.321 1.00 89.00 93 SER A CA 1
ATOM 777 C C . SER A 1 93 ? 3.862 4.937 3.449 1.00 89.00 93 SER A C 1
ATOM 779 O O . SER A 1 93 ? 2.734 5.190 3.868 1.00 89.00 93 SER A O 1
ATOM 781 N N . TYR A 1 94 ? 4.053 4.322 2.276 1.00 89.12 94 TYR A N 1
ATOM 782 C CA . TYR A 1 94 ? 2.938 3.957 1.402 1.00 89.12 94 TYR A CA 1
ATOM 783 C C . TYR A 1 94 ? 1.948 3.019 2.099 1.00 89.12 94 TYR A C 1
ATOM 785 O O . TYR A 1 94 ? 0.745 3.250 2.031 1.00 89.12 94 TYR A O 1
ATOM 793 N N . THR A 1 95 ? 2.431 1.990 2.801 1.00 91.19 95 THR A N 1
ATOM 794 C CA . THR A 1 95 ? 1.563 1.008 3.468 1.00 91.19 95 THR A CA 1
ATOM 795 C C . THR A 1 95 ? 0.721 1.657 4.556 1.00 91.19 95 THR A C 1
ATOM 797 O O . THR A 1 95 ? -0.486 1.428 4.605 1.00 91.19 95 THR A O 1
ATOM 800 N N . VAL A 1 96 ? 1.318 2.504 5.397 1.00 94.12 96 VAL A N 1
ATOM 801 C CA . VAL A 1 96 ? 0.591 3.219 6.453 1.00 94.12 96 VAL A CA 1
ATOM 802 C C . VAL A 1 96 ? -0.480 4.130 5.854 1.00 94.12 96 VAL A C 1
ATOM 804 O O . VAL A 1 96 ? -1.641 4.067 6.266 1.00 94.12 96 VAL A O 1
ATOM 807 N N . LEU A 1 97 ? -0.120 4.949 4.865 1.00 94.56 97 LEU A N 1
ATOM 808 C CA . LEU A 1 97 ? -1.035 5.917 4.260 1.00 94.56 97 LEU A CA 1
ATOM 809 C C . LEU A 1 97 ? -2.165 5.220 3.494 1.00 94.56 97 LEU A C 1
ATOM 811 O O . LEU A 1 97 ? -3.338 5.537 3.700 1.00 94.56 97 LEU A O 1
ATOM 815 N N . ALA A 1 98 ? -1.832 4.213 2.683 1.00 94.50 98 ALA A N 1
ATOM 816 C CA . ALA A 1 98 ? -2.807 3.432 1.934 1.00 94.50 98 ALA A CA 1
ATOM 817 C C . ALA A 1 98 ? -3.755 2.678 2.873 1.00 94.50 98 ALA A C 1
ATOM 819 O O . ALA A 1 98 ? -4.967 2.812 2.739 1.00 94.50 98 ALA A O 1
ATOM 820 N N . CYS A 1 99 ? -3.247 1.951 3.873 1.00 96.12 99 CYS A N 1
ATOM 821 C CA . CYS A 1 99 ? -4.097 1.214 4.815 1.00 96.12 99 CYS A CA 1
ATOM 822 C C . CYS A 1 99 ? -5.000 2.150 5.625 1.00 96.12 99 CYS A C 1
ATOM 824 O O . CYS A 1 99 ? -6.169 1.835 5.862 1.00 96.12 99 CYS A O 1
ATOM 826 N N . THR A 1 100 ? -4.489 3.321 6.010 1.00 95.94 100 THR A N 1
ATOM 827 C CA . THR A 1 100 ? -5.280 4.357 6.683 1.00 95.94 100 THR A CA 1
ATOM 828 C C . THR A 1 100 ? -6.409 4.845 5.785 1.00 95.94 100 THR A C 1
ATOM 830 O O . THR A 1 100 ? -7.567 4.840 6.205 1.00 95.94 100 THR A O 1
ATOM 833 N N . ALA A 1 101 ? -6.113 5.208 4.536 1.00 96.31 101 ALA A N 1
ATOM 834 C CA . ALA A 1 101 ? -7.117 5.660 3.580 1.00 96.31 101 ALA A CA 1
ATOM 835 C C . ALA A 1 101 ? -8.148 4.557 3.280 1.00 96.31 101 ALA A C 1
ATOM 837 O O . ALA A 1 101 ? -9.356 4.795 3.348 1.00 96.31 101 ALA A O 1
ATOM 838 N N . LEU A 1 102 ? -7.703 3.324 3.031 1.00 97.44 102 LEU A N 1
ATOM 839 C CA . LEU A 1 102 ? -8.572 2.165 2.817 1.00 97.44 102 LEU A CA 1
ATOM 840 C C . LEU A 1 102 ? -9.513 1.946 4.010 1.00 97.44 102 LEU A C 1
ATOM 842 O O . LEU A 1 102 ? -10.712 1.719 3.824 1.00 97.44 102 LEU A O 1
ATOM 846 N N . LYS A 1 103 ? -9.008 2.098 5.24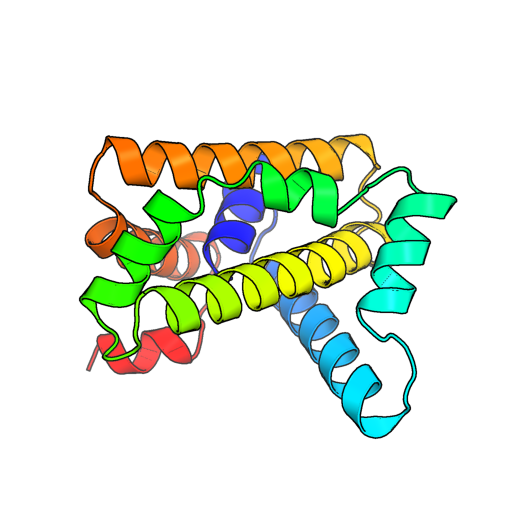0 1.00 96.69 103 LYS A N 1
ATOM 847 C CA . LYS A 1 103 ? -9.814 1.943 6.453 1.00 96.69 103 LYS A CA 1
ATOM 848 C C . LYS A 1 103 ? -10.789 3.094 6.675 1.00 96.69 103 LYS A C 1
ATOM 850 O O . LYS A 1 103 ? -11.971 2.872 6.941 1.00 96.69 103 LYS A O 1
ATOM 855 N N . LEU A 1 104 ? -10.297 4.327 6.639 1.00 94.75 104 LEU A N 1
ATOM 856 C CA . LEU A 1 104 ? -11.047 5.501 7.076 1.00 94.75 104 LEU A CA 1
ATOM 857 C C . LEU A 1 104 ? -11.923 6.077 5.967 1.00 94.75 104 LEU A C 1
ATOM 859 O O . LEU A 1 104 ? -13.052 6.477 6.255 1.00 94.75 104 LEU A O 1
ATOM 863 N N . MET A 1 105 ? -11.450 6.079 4.722 1.00 95.44 105 MET A N 1
ATOM 864 C CA . MET A 1 105 ? -12.165 6.655 3.581 1.00 95.44 105 MET A CA 1
ATOM 865 C C . MET A 1 105 ? -12.994 5.620 2.833 1.00 95.44 105 MET A C 1
ATOM 867 O O . MET A 1 105 ? -14.171 5.860 2.572 1.00 95.44 105 MET A O 1
ATOM 871 N N . PHE A 1 106 ? -12.408 4.463 2.522 1.00 95.75 106 PHE A N 1
ATOM 872 C CA . PHE A 1 106 ? -13.088 3.414 1.751 1.00 95.75 106 PHE A CA 1
ATOM 873 C C . PHE A 1 106 ? -13.827 2.395 2.622 1.00 95.75 106 PHE A C 1
ATOM 875 O O . PHE A 1 106 ? -14.580 1.581 2.097 1.00 95.75 106 PHE A O 1
ATOM 882 N N . LYS A 1 107 ? -13.675 2.493 3.949 1.00 96.31 107 LYS A N 1
ATOM 883 C CA . LYS A 1 107 ? -14.382 1.679 4.949 1.00 96.31 107 LYS A CA 1
ATOM 884 C C . LYS A 1 107 ? -14.141 0.174 4.813 1.00 96.31 107 LYS A C 1
ATOM 886 O O . LYS A 1 107 ? -14.970 -0.603 5.281 1.00 96.31 107 LYS A O 1
ATOM 891 N N . LEU A 1 108 ? -12.994 -0.233 4.263 1.00 97.25 108 LEU A N 1
ATOM 892 C CA . LEU A 1 108 ? -12.621 -1.645 4.224 1.00 97.25 108 LEU A CA 1
ATOM 893 C C . LEU A 1 108 ? -12.557 -2.215 5.649 1.00 97.25 108 LEU A C 1
ATOM 895 O O . LEU A 1 108 ? -12.184 -1.553 6.637 1.00 97.25 108 LEU A O 1
ATOM 899 N N . SER A 1 109 ? -12.952 -3.474 5.773 1.00 96.88 109 SER A N 1
ATOM 900 C CA . SER A 1 109 ? -12.764 -4.245 6.990 1.00 96.88 109 SER A CA 1
ATOM 901 C C . SER A 1 109 ? -11.271 -4.463 7.255 1.00 96.88 109 SER A C 1
ATOM 903 O O . SER A 1 109 ? -10.429 -4.396 6.364 1.00 96.88 109 SER A O 1
ATOM 905 N N . VAL A 1 110 ? -10.923 -4.735 8.516 1.00 95.81 110 VAL A N 1
ATOM 906 C CA . VAL A 1 110 ? -9.533 -5.075 8.873 1.00 95.81 110 VAL A CA 1
ATOM 907 C C . VAL A 1 110 ? -9.076 -6.337 8.136 1.00 95.81 110 VAL A C 1
ATOM 909 O O . VAL A 1 110 ? -7.902 -6.454 7.802 1.00 95.81 110 VAL A O 1
ATOM 912 N N . LYS A 1 111 ? -10.005 -7.262 7.864 1.00 96.12 111 LYS A N 1
ATOM 913 C CA . LYS A 1 111 ? -9.737 -8.480 7.104 1.00 96.12 111 LYS A CA 1
ATOM 914 C C . LYS A 1 111 ? -9.319 -8.151 5.667 1.00 96.12 111 LYS A C 1
ATOM 916 O O . LYS A 1 111 ? -8.228 -8.544 5.281 1.00 96.12 111 LYS A O 1
ATOM 921 N N . GLU A 1 112 ? -10.115 -7.359 4.950 1.00 96.50 112 GLU A N 1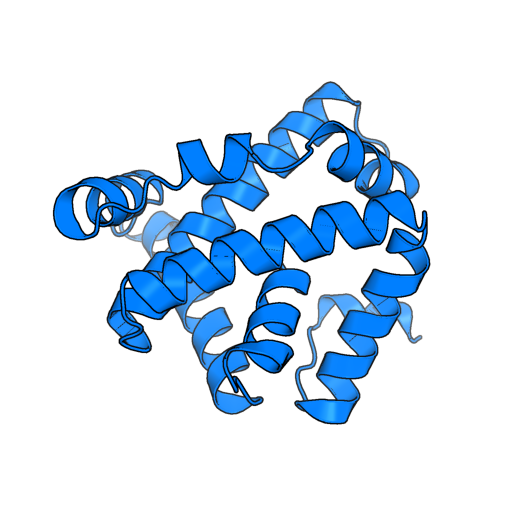
ATOM 922 C CA . GLU A 1 112 ? -9.808 -6.958 3.566 1.00 96.50 112 GLU A CA 1
ATOM 923 C C . GLU A 1 112 ? -8.481 -6.195 3.466 1.00 96.50 112 GLU A C 1
ATOM 925 O O . GLU A 1 112 ? -7.733 -6.377 2.514 1.00 96.50 112 GLU A O 1
ATOM 930 N N . ILE A 1 113 ? -8.144 -5.366 4.461 1.00 96.50 113 ILE A N 1
ATOM 931 C CA . ILE A 1 113 ? -6.855 -4.654 4.471 1.00 96.50 113 ILE A CA 1
ATOM 932 C C . ILE A 1 113 ? -5.685 -5.622 4.685 1.00 96.50 113 ILE A C 1
ATOM 934 O O . ILE A 1 113 ? -4.634 -5.459 4.073 1.00 96.50 113 ILE A O 1
ATOM 938 N N . LYS A 1 114 ? -5.841 -6.637 5.541 1.00 94.00 114 LYS A N 1
ATOM 939 C CA . LYS A 1 114 ? -4.806 -7.666 5.729 1.00 94.00 114 LYS A CA 1
ATOM 940 C C . LYS A 1 114 ? -4.632 -8.534 4.484 1.00 94.00 114 LYS A C 1
ATOM 942 O O . LYS A 1 114 ? -3.501 -8.883 4.164 1.00 94.00 114 LYS A O 1
ATOM 947 N N . GLU A 1 115 ? -5.724 -8.842 3.788 1.00 95.19 115 GLU A N 1
ATOM 948 C CA . GLU A 1 115 ? -5.699 -9.532 2.493 1.00 95.19 115 GLU A CA 1
ATOM 949 C C . GLU A 1 115 ? -4.949 -8.696 1.450 1.00 95.19 115 GLU A C 1
ATOM 951 O O . GLU A 1 115 ? -3.974 -9.187 0.891 1.00 95.19 115 GLU A O 1
ATOM 956 N N . PHE A 1 116 ? -5.272 -7.404 1.318 1.00 95.00 116 PHE A N 1
ATOM 957 C CA . PHE A 1 116 ? -4.545 -6.472 0.449 1.00 95.00 116 PHE A CA 1
ATOM 958 C C . PHE A 1 116 ? -3.027 -6.478 0.706 1.00 95.00 116 PHE A C 1
ATOM 960 O O . PHE A 1 116 ? -2.229 -6.555 -0.228 1.00 95.00 116 PHE A O 1
ATOM 967 N N . ILE A 1 117 ? -2.604 -6.410 1.975 1.00 92.44 117 ILE A N 1
ATOM 968 C CA . ILE A 1 117 ? -1.176 -6.410 2.330 1.00 92.44 117 ILE A CA 1
ATOM 969 C C . ILE A 1 117 ? -0.508 -7.747 1.967 1.00 92.44 117 ILE A C 1
ATOM 971 O O . ILE A 1 117 ? 0.628 -7.758 1.485 1.00 92.44 117 ILE A O 1
ATOM 975 N N . ALA A 1 118 ? -1.198 -8.869 2.183 1.00 91.88 118 ALA A N 1
ATOM 976 C CA . ALA A 1 118 ? -0.696 -10.192 1.822 1.00 91.88 118 ALA A CA 1
ATOM 977 C C . ALA A 1 118 ? -0.552 -10.347 0.300 1.00 91.88 118 ALA A C 1
ATOM 979 O O . ALA A 1 118 ? 0.520 -10.712 -0.175 1.00 91.88 118 ALA A O 1
ATOM 980 N N . GLU A 1 119 ? -1.575 -9.976 -0.467 1.00 92.88 119 GLU A N 1
ATOM 981 C CA . GLU A 1 119 ? -1.569 -10.039 -1.933 1.00 92.88 119 GLU A CA 1
ATOM 982 C C . GLU A 1 119 ? -0.501 -9.127 -2.543 1.00 92.88 119 GLU A C 1
ATOM 984 O O . GLU A 1 119 ? 0.187 -9.498 -3.494 1.00 92.88 119 GLU A O 1
ATOM 989 N N . PHE A 1 120 ? -0.298 -7.947 -1.959 1.00 89.25 120 PHE A N 1
ATOM 990 C CA . PHE A 1 120 ? 0.777 -7.046 -2.351 1.00 89.25 120 PHE A CA 1
ATOM 991 C C . PHE A 1 120 ? 2.166 -7.673 -2.160 1.00 89.25 120 PHE A C 1
ATOM 993 O O . PHE A 1 120 ? 3.029 -7.562 -3.037 1.00 89.25 120 PHE A O 1
ATOM 1000 N N . ARG A 1 121 ? 2.386 -8.383 -1.049 1.00 87.19 121 ARG A N 1
ATOM 1001 C CA . ARG A 1 121 ? 3.629 -9.131 -0.811 1.00 87.19 121 ARG A CA 1
ATOM 1002 C C . ARG A 1 121 ? 3.794 -10.293 -1.788 1.00 87.19 121 ARG A C 1
ATOM 1004 O O . ARG A 1 121 ? 4.885 -10.465 -2.333 1.00 87.19 121 ARG A O 1
ATOM 1011 N N . ASP A 1 122 ? 2.728 -11.048 -2.032 1.00 87.81 122 ASP A N 1
ATOM 1012 C CA . ASP A 1 122 ? 2.734 -12.189 -2.950 1.00 87.81 122 ASP A CA 1
ATOM 1013 C C . ASP A 1 122 ? 3.020 -11.752 -4.391 1.00 87.81 122 ASP A C 1
ATOM 1015 O O . ASP A 1 122 ? 3.761 -12.426 -5.113 1.00 87.81 122 ASP A O 1
ATOM 1019 N N . LEU A 1 123 ? 2.515 -10.583 -4.798 1.00 85.44 123 LEU A N 1
ATOM 1020 C CA . LEU A 1 123 ? 2.838 -9.981 -6.086 1.00 85.44 123 LEU A CA 1
ATOM 1021 C C . LEU A 1 123 ? 4.337 -9.679 -6.189 1.00 85.44 123 LEU A C 1
ATOM 1023 O O . LEU A 1 123 ? 4.963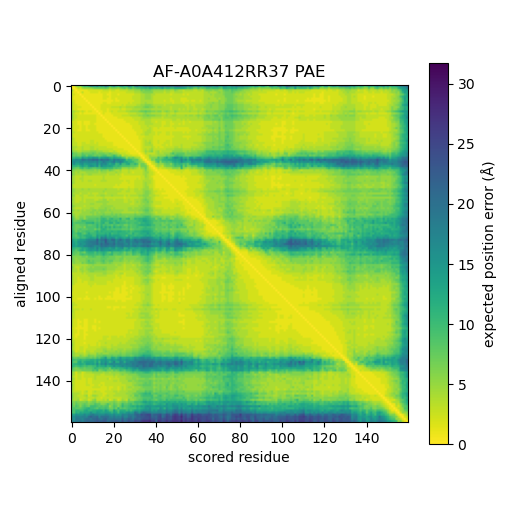 -10.068 -7.172 1.00 85.44 123 LEU A O 1
ATOM 1027 N N . ILE A 1 124 ? 4.944 -9.047 -5.179 1.00 80.81 124 ILE A N 1
ATOM 1028 C CA . ILE A 1 124 ? 6.392 -8.776 -5.179 1.00 80.81 124 ILE A CA 1
ATOM 1029 C C . ILE A 1 124 ? 7.191 -10.080 -5.307 1.00 80.81 124 ILE A C 1
ATOM 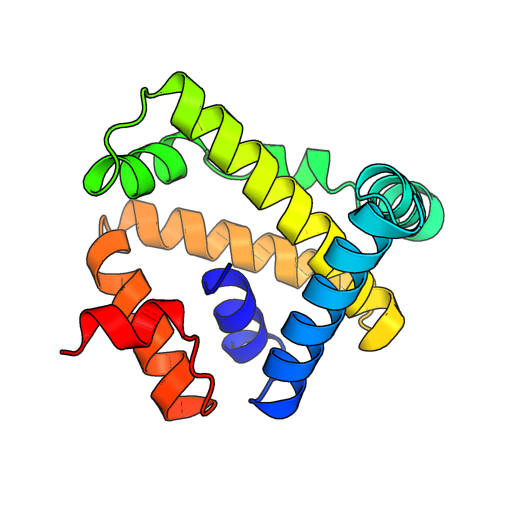1031 O O . ILE A 1 124 ? 8.071 -10.171 -6.163 1.00 80.81 124 ILE A O 1
ATOM 1035 N N . ASP A 1 125 ? 6.879 -11.098 -4.503 1.00 82.25 125 ASP A N 1
ATOM 1036 C CA . ASP A 1 125 ? 7.606 -12.374 -4.538 1.00 82.25 125 ASP A CA 1
ATOM 1037 C C . ASP A 1 125 ? 7.442 -13.092 -5.891 1.00 82.25 125 ASP A C 1
ATOM 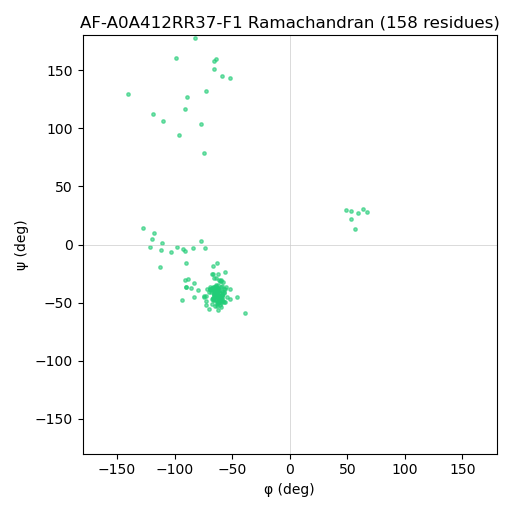1039 O O . ASP A 1 125 ? 8.401 -13.624 -6.457 1.00 82.25 125 ASP A O 1
ATOM 1043 N N . THR A 1 126 ? 6.241 -13.041 -6.472 1.00 81.81 126 THR A N 1
ATOM 1044 C CA . THR A 1 126 ? 5.949 -13.588 -7.804 1.00 81.81 126 THR A CA 1
ATOM 1045 C C . THR A 1 126 ? 6.802 -12.916 -8.873 1.00 81.81 126 THR A C 1
ATOM 1047 O O . THR A 1 126 ? 7.507 -13.582 -9.635 1.00 81.81 126 THR A O 1
ATOM 1050 N N . LEU A 1 127 ? 6.791 -11.586 -8.913 1.00 76.62 127 LEU A N 1
ATOM 1051 C CA . LEU A 1 127 ? 7.548 -10.818 -9.894 1.00 76.62 127 LEU A CA 1
ATOM 1052 C C . LEU A 1 127 ? 9.062 -11.078 -9.804 1.00 76.62 127 LEU A C 1
ATOM 1054 O O . LEU A 1 127 ? 9.748 -11.061 -10.834 1.00 76.62 127 LEU A O 1
ATOM 1058 N N . TYR A 1 128 ? 9.571 -11.386 -8.607 1.00 73.25 128 TYR A N 1
ATOM 1059 C CA . TYR A 1 128 ? 10.966 -11.769 -8.405 1.00 73.25 128 TYR A CA 1
ATOM 1060 C C . TYR A 1 128 ? 11.286 -13.150 -8.920 1.00 73.25 128 TYR A C 1
ATOM 1062 O O . TYR A 1 128 ? 12.255 -13.298 -9.666 1.00 73.25 128 TYR A O 1
ATOM 1070 N N . LYS A 1 129 ? 10.476 -14.150 -8.570 1.00 74.44 129 LYS A N 1
ATOM 1071 C CA . LYS A 1 129 ? 10.680 -15.525 -9.041 1.00 74.44 129 LYS A CA 1
ATOM 1072 C C . LYS A 1 129 ? 10.733 -15.597 -10.562 1.00 74.44 129 LYS A C 1
ATOM 1074 O O . LYS A 1 129 ? 11.539 -16.343 -11.109 1.00 74.44 129 LYS A O 1
ATOM 1079 N N . PHE A 1 130 ? 9.929 -14.784 -11.243 1.00 71.06 130 PHE A N 1
ATOM 1080 C CA . PHE A 1 130 ? 9.922 -14.734 -12.701 1.00 71.06 130 PHE A CA 1
ATOM 1081 C C . PHE A 1 130 ? 11.002 -13.827 -13.309 1.00 71.06 130 PHE A C 1
ATOM 1083 O O . PHE A 1 130 ? 11.127 -13.792 -14.529 1.00 71.06 130 PHE A O 1
ATOM 1090 N N . ASN A 1 131 ? 11.809 -13.111 -12.513 1.00 66.31 131 ASN A N 1
ATOM 1091 C CA . ASN A 1 131 ? 12.812 -12.145 -12.992 1.00 66.31 131 ASN A CA 1
ATOM 1092 C C . ASN A 1 131 ? 12.227 -11.073 -13.946 1.00 66.31 131 ASN A C 1
ATOM 1094 O O . ASN A 1 131 ? 12.944 -10.457 -14.738 1.00 66.31 131 ASN A O 1
ATOM 1098 N N . GLN A 1 132 ? 10.912 -10.845 -13.883 1.00 64.12 132 GLN A N 1
ATOM 1099 C CA . GLN A 1 132 ? 10.150 -10.089 -14.881 1.00 64.12 132 GLN A CA 1
ATOM 1100 C C . GLN A 1 132 ? 9.910 -8.629 -14.496 1.00 64.12 132 GLN A C 1
ATOM 1102 O O . GLN A 1 132 ? 9.370 -7.886 -15.303 1.00 64.12 132 GLN A O 1
ATOM 1107 N N . PHE A 1 133 ? 10.340 -8.176 -13.317 1.00 62.47 133 PHE A N 1
ATOM 1108 C CA . PHE A 1 133 ? 9.990 -6.854 -12.780 1.00 62.47 133 PHE A CA 1
ATOM 1109 C C . PHE A 1 133 ? 10.106 -5.674 -13.748 1.00 62.47 133 PHE A C 1
ATOM 1111 O O . PHE A 1 133 ? 9.193 -4.857 -13.812 1.00 62.47 133 PHE A O 1
ATOM 1118 N N . GLY A 1 134 ? 11.203 -5.592 -14.508 1.00 61.25 134 GLY A N 1
ATOM 1119 C CA . GLY A 1 134 ? 11.407 -4.506 -15.471 1.00 61.25 134 GLY A CA 1
ATOM 1120 C C . GLY A 1 134 ? 10.402 -4.520 -16.627 1.00 61.25 134 GLY A C 1
ATOM 1121 O O . GLY A 1 134 ? 10.080 -3.465 -17.149 1.00 61.25 134 GLY A O 1
ATOM 1122 N N . LEU A 1 135 ? 9.881 -5.693 -16.996 1.00 63.59 135 LEU A N 1
ATOM 1123 C CA . LEU A 1 135 ? 8.822 -5.859 -17.996 1.00 63.59 135 LEU A CA 1
ATOM 1124 C C . LEU A 1 135 ? 7.429 -5.767 -17.367 1.00 63.59 135 LEU A C 1
ATOM 1126 O O . LEU A 1 135 ? 6.487 -5.342 -18.030 1.00 63.59 135 LEU A O 1
ATOM 1130 N N . THR A 1 136 ? 7.277 -6.155 -16.100 1.00 71.88 136 THR A N 1
ATOM 1131 C CA . THR A 1 136 ? 5.965 -6.196 -15.457 1.00 71.88 136 THR A CA 1
ATOM 1132 C C . THR A 1 136 ? 5.525 -4.853 -14.911 1.00 71.88 136 THR A C 1
ATOM 1134 O O . THR A 1 136 ? 4.341 -4.572 -14.980 1.00 71.88 136 THR A O 1
ATOM 1137 N N . LEU A 1 137 ? 6.427 -3.993 -14.428 1.00 75.81 137 LEU A N 1
ATOM 1138 C CA . LEU A 1 137 ? 6.036 -2.637 -14.021 1.00 75.81 137 LEU A CA 1
ATOM 1139 C C . LEU A 1 137 ? 5.432 -1.836 -15.193 1.00 75.81 137 LEU A C 1
ATOM 1141 O O . LEU A 1 137 ? 4.332 -1.317 -15.016 1.00 75.81 137 LEU A O 1
ATOM 1145 N N . PRO A 1 138 ? 6.039 -1.811 -16.400 1.00 76.38 138 PRO A N 1
ATOM 1146 C CA . PRO A 1 138 ? 5.398 -1.240 -17.583 1.00 76.38 138 PRO A CA 1
ATOM 1147 C C . PRO A 1 138 ? 4.069 -1.909 -17.936 1.00 76.38 138 PRO A C 1
ATOM 1149 O O . PRO A 1 138 ? 3.112 -1.219 -18.253 1.00 76.38 138 PRO A O 1
ATOM 1152 N N . LYS A 1 139 ? 3.966 -3.242 -17.840 1.00 78.44 139 LYS A N 1
ATOM 1153 C CA . LYS A 1 139 ? 2.701 -3.952 -18.105 1.00 78.44 139 LYS A CA 1
ATOM 1154 C C . LYS A 1 139 ? 1.611 -3.636 -17.086 1.00 78.44 139 LYS A C 1
ATOM 1156 O O . LYS A 1 139 ? 0.451 -3.563 -17.459 1.00 78.44 139 LYS A O 1
ATOM 1161 N N . VAL A 1 140 ? 1.969 -3.461 -15.817 1.00 83.38 140 VAL A N 1
ATOM 1162 C CA . VAL A 1 140 ? 1.045 -3.044 -14.759 1.00 83.38 140 VAL A CA 1
ATOM 1163 C C . VAL A 1 140 ? 0.568 -1.625 -15.031 1.00 83.38 140 VAL A C 1
ATOM 1165 O O . VAL A 1 140 ? -0.632 -1.386 -14.996 1.00 83.38 140 VAL A O 1
ATOM 1168 N N . ALA A 1 141 ? 1.483 -0.711 -15.362 1.00 81.75 141 ALA A N 1
ATOM 1169 C CA . ALA A 1 141 ? 1.135 0.652 -15.747 1.00 81.75 141 ALA A CA 1
ATOM 1170 C C . ALA A 1 141 ? 0.204 0.670 -16.969 1.00 81.75 141 ALA A C 1
ATOM 1172 O O . ALA A 1 141 ? -0.838 1.316 -16.931 1.00 81.75 141 ALA A O 1
ATOM 1173 N N . GLN A 1 142 ? 0.528 -0.111 -18.003 1.00 82.88 142 GLN A N 1
ATOM 1174 C CA . GLN A 1 142 ? -0.298 -0.257 -19.199 1.00 82.88 142 GLN A CA 1
ATOM 1175 C C . GLN A 1 142 ? -1.674 -0.843 -18.867 1.00 82.88 142 GLN A C 1
ATOM 1177 O O . GLN A 1 142 ? -2.684 -0.305 -19.293 1.00 82.88 142 GLN A O 1
ATOM 1182 N N . CYS A 1 143 ? -1.740 -1.892 -18.045 1.00 85.69 143 CYS A N 1
ATOM 1183 C CA . CYS A 1 143 ? -3.007 -2.477 -17.613 1.00 85.69 143 CYS A CA 1
ATOM 1184 C C . CYS A 1 143 ? -3.850 -1.478 -16.816 1.00 85.69 143 CYS A C 1
ATOM 1186 O O . CYS A 1 143 ? -5.063 -1.423 -16.990 1.00 85.69 143 CYS A O 1
ATOM 1188 N N . LEU A 1 144 ? -3.227 -0.683 -15.945 1.00 87.81 144 LEU A N 1
ATOM 1189 C CA . LEU A 1 144 ? -3.933 0.350 -15.199 1.00 87.81 144 LEU A CA 1
ATOM 1190 C C . LEU A 1 144 ? -4.461 1.456 -16.130 1.00 87.81 144 LEU A C 1
ATOM 1192 O O . LEU A 1 144 ? -5.580 1.937 -15.939 1.00 87.81 144 LEU A O 1
ATOM 1196 N N . ALA A 1 145 ? -3.704 1.813 -17.167 1.00 86.56 145 ALA A N 1
ATOM 1197 C CA . ALA A 1 145 ? -4.149 2.754 -18.187 1.00 86.56 145 ALA A CA 1
ATOM 1198 C C . ALA A 1 145 ? -5.308 2.186 -19.024 1.00 86.56 145 ALA A C 1
ATOM 1200 O O . ALA A 1 145 ? -6.32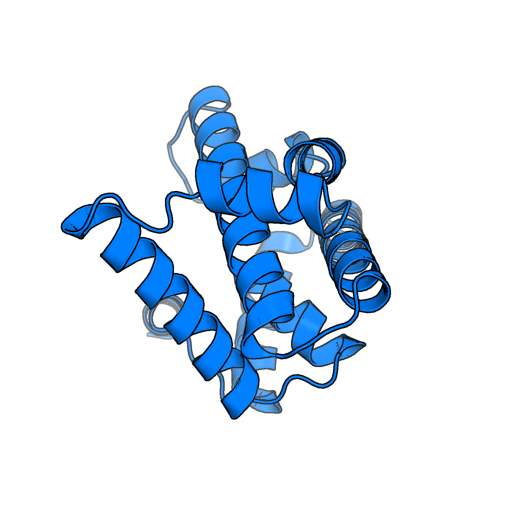9 2.852 -19.173 1.00 86.56 145 ALA A O 1
ATOM 1201 N N . ASP A 1 146 ? -5.194 0.948 -19.499 1.00 87.50 146 ASP A N 1
ATOM 1202 C CA . ASP A 1 146 ? -6.160 0.342 -20.421 1.00 87.50 146 ASP A CA 1
ATOM 1203 C C . ASP A 1 146 ? -7.465 -0.064 -19.724 1.00 87.50 146 ASP A C 1
ATOM 1205 O O . ASP A 1 146 ? -8.557 0.220 -20.215 1.00 87.50 146 ASP A O 1
ATOM 1209 N N . GLU A 1 147 ? -7.371 -0.708 -18.559 1.00 87.75 147 GLU A N 1
ATOM 1210 C CA . GLU A 1 147 ? -8.530 -1.316 -17.893 1.00 87.75 147 GLU A CA 1
ATOM 1211 C C . GLU A 1 147 ? -9.232 -0.351 -16.937 1.00 87.75 147 GLU A C 1
ATOM 1213 O O . GLU A 1 147 ? -10.459 -0.346 -16.805 1.00 87.75 147 GLU A O 1
ATOM 1218 N N . VAL A 1 148 ? -8.459 0.488 -16.243 1.00 85.81 148 VAL A N 1
ATOM 1219 C CA . VAL A 1 148 ? -9.002 1.419 -15.249 1.00 85.81 148 VAL A CA 1
ATOM 1220 C C . VAL A 1 148 ? -8.756 2.873 -15.592 1.00 85.81 148 VAL A C 1
ATOM 1222 O O . VAL A 1 148 ? -9.079 3.711 -14.761 1.00 85.81 148 VAL A O 1
ATOM 1225 N N . ASN A 1 149 ? -8.286 3.218 -16.796 1.00 86.00 149 ASN A N 1
ATOM 1226 C CA . ASN A 1 149 ? -8.060 4.611 -17.210 1.00 86.00 149 ASN A CA 1
ATOM 1227 C C . ASN A 1 149 ? -7.256 5.420 -16.169 1.00 86.00 149 ASN A C 1
ATOM 1229 O O . ASN A 1 149 ? -7.477 6.623 -16.003 1.00 86.00 149 ASN A O 1
ATOM 1233 N N . TYR A 1 150 ? -6.386 4.741 -15.415 1.00 83.69 150 TYR A N 1
ATOM 1234 C CA . TYR A 1 150 ? -5.493 5.354 -14.445 1.00 83.69 150 TYR A CA 1
ATOM 1235 C C . TYR A 1 150 ? -4.192 5.686 -15.161 1.00 83.69 150 TYR A C 1
ATOM 1237 O O . TYR A 1 150 ? -3.495 4.794 -15.644 1.00 83.69 150 TYR A O 1
ATOM 1245 N N . VAL A 1 151 ? -3.875 6.975 -15.227 1.00 74.88 151 VAL A N 1
ATOM 1246 C CA . VAL A 1 151 ? -2.659 7.475 -15.861 1.00 74.88 151 VAL A CA 1
ATOM 1247 C C . VAL A 1 151 ? -1.849 8.189 -14.795 1.00 74.88 151 VAL A C 1
ATOM 1249 O O . VAL A 1 151 ? -2.262 9.231 -14.295 1.00 74.88 151 VAL A O 1
ATOM 1252 N N . ASP A 1 152 ? -0.699 7.621 -14.452 1.00 69.31 152 ASP A N 1
ATOM 1253 C CA . ASP A 1 152 ? 0.275 8.285 -13.596 1.00 69.31 152 ASP A CA 1
ATOM 1254 C C . ASP A 1 152 ? 1.230 9.098 -14.474 1.00 69.31 152 ASP A C 1
ATOM 1256 O O . ASP A 1 152 ? 1.840 8.567 -15.409 1.00 69.31 152 ASP A O 1
ATOM 1260 N N . GLU A 1 153 ? 1.377 10.388 -14.171 1.00 66.19 153 GLU A N 1
ATOM 1261 C CA . GLU A 1 153 ? 2.219 11.318 -14.932 1.00 66.19 153 GLU A CA 1
ATOM 1262 C C . GLU A 1 153 ? 3.681 10.851 -15.046 1.00 66.19 153 GLU A C 1
ATOM 1264 O O . GLU A 1 153 ? 4.381 11.195 -16.003 1.00 66.19 153 GLU A O 1
ATOM 1269 N N . ARG A 1 154 ? 4.147 10.001 -14.121 1.00 63.56 154 ARG A N 1
ATOM 1270 C CA . ARG A 1 154 ? 5.487 9.395 -14.151 1.00 63.56 154 ARG A CA 1
ATOM 1271 C C . ARG A 1 154 ? 5.679 8.425 -15.319 1.00 63.56 154 ARG A C 1
ATOM 1273 O O . ARG A 1 154 ? 6.817 8.238 -15.745 1.00 63.56 154 ARG A O 1
ATOM 1280 N N . TYR A 1 155 ? 4.610 7.831 -15.852 1.00 54.47 155 TYR A N 1
ATOM 1281 C CA . TYR A 1 155 ? 4.674 6.918 -17.001 1.00 54.47 155 TYR A CA 1
ATOM 1282 C C . TYR A 1 155 ? 4.532 7.622 -18.353 1.00 54.47 155 TYR A C 1
ATOM 1284 O O . TYR A 1 155 ? 4.926 7.053 -19.367 1.00 54.47 155 TYR A O 1
ATOM 1292 N N . ILE A 1 156 ? 4.059 8.873 -18.378 1.00 51.47 156 ILE A N 1
ATOM 1293 C CA . ILE A 1 156 ? 3.906 9.654 -19.616 1.00 51.47 156 ILE A CA 1
ATOM 1294 C C . ILE A 1 156 ? 5.275 9.914 -20.271 1.00 51.47 156 ILE A C 1
ATOM 1296 O O . ILE A 1 156 ? 5.409 9.817 -21.483 1.00 51.47 156 ILE A O 1
ATOM 1300 N N . LYS A 1 157 ? 6.333 10.129 -19.475 1.00 45.03 157 LYS A N 1
ATOM 1301 C CA . LYS A 1 157 ? 7.703 10.386 -19.973 1.00 45.03 157 LYS A CA 1
ATOM 1302 C C . LYS A 1 157 ? 8.439 9.167 -20.550 1.00 45.03 157 LYS A C 1
ATOM 1304 O O . LYS A 1 157 ? 9.584 9.307 -20.963 1.00 45.03 157 LYS A O 1
ATOM 1309 N N . VAL A 1 158 ? 7.843 7.975 -20.509 1.00 43.59 158 VAL A N 1
ATOM 1310 C CA . VAL A 1 158 ? 8.462 6.724 -20.997 1.00 43.59 158 VAL A CA 1
ATOM 1311 C C . VAL A 1 158 ? 7.887 6.308 -22.361 1.00 43.59 158 VAL A C 1
ATOM 1313 O O . VAL A 1 158 ? 8.376 5.357 -22.965 1.00 43.59 158 VAL A O 1
ATOM 1316 N N . ILE A 1 159 ? 6.855 7.009 -22.846 1.00 36.12 159 ILE A N 1
ATOM 1317 C CA . ILE A 1 159 ? 6.106 6.669 -24.068 1.00 36.12 159 ILE A CA 1
ATOM 1318 C C . ILE A 1 159 ? 6.351 7.697 -25.200 1.00 36.12 159 ILE A C 1
ATOM 1320 O O . ILE A 1 159 ? 5.833 7.516 -26.299 1.00 36.12 159 ILE A O 1
ATOM 1324 N N . ASP A 1 160 ? 7.197 8.708 -24.967 1.00 33.50 160 ASP A N 1
ATOM 1325 C CA . ASP A 1 160 ? 7.728 9.612 -26.005 1.00 33.50 160 ASP A CA 1
ATOM 1326 C C . ASP A 1 160 ? 9.154 9.220 -26.433 1.00 33.50 160 ASP A C 1
ATOM 1328 O O . ASP A 1 160 ? 10.010 9.006 -25.539 1.00 33.50 160 ASP A O 1
#

pLDDT: mean 82.87, std 12.91, range [33.5, 97.44]

Secondary structure (DSSP, 8-state):
-HHHHHHHHHHH---HHHHHHHHHHHHHHHHHHHHTS-S-HHHHHHHHHHHH---HHHHHTTS-HHHHHHHHGGG----HHHHHHHHHHHHHHHHHHHHHHHHHTS---HHHHHHHHHHHHHHHHHHHHTT-HHHHHHHHHHHHHHHH----HHHHTT--

Organism: NCBI:txid39491

Radius of gyration: 15.58 Å; Cα contacts (8 Å, |Δi|>4): 134; chains: 1; bounding box: 39×37×44 Å